Protein AF-A0A329R5C4-F1 (afdb_monomer)

Radius of gyration: 20.74 Å; Cα contacts (8 Å, |Δi|>4): 77; chains: 1; bounding box: 57×27×57 Å

Sequence (117 aa):
MPYLQASDVGIYRSFKDRMVGLITAWKESDAVTYTRGVNPRPPFVETVADWVSTAWKRVPEEVVMSSIYGCGFDDDFKEWFISKHDVYGDLFRPSGFSVTRIQTARRTSTTTTSAWR

Structure (mmCIF, N/CA/C/O backbone):
data_AF-A0A329R5C4-F1
#
_entry.id   AF-A0A329R5C4-F1
#
loop_
_atom_site.group_PDB
_atom_site.id
_atom_site.type_symbol
_atom_site.label_atom_id
_atom_site.label_alt_id
_atom_site.label_comp_id
_atom_site.label_asym_id
_atom_site.label_entity_id
_atom_site.label_seq_id
_atom_site.pdbx_PDB_ins_code
_atom_site.Cartn_x
_atom_site.Cartn_y
_atom_site.Cartn_z
_atom_site.occupancy
_atom_site.B_iso_or_equiv
_atom_site.auth_seq_id
_atom_site.auth_comp_id
_atom_site.auth_asym_id
_atom_site.auth_atom_id
_atom_site.pdbx_PDB_model_num
ATOM 1 N N . MET A 1 1 ? 24.990 -7.901 -1.320 1.00 45.19 1 MET A N 1
ATOM 2 C CA . MET A 1 1 ? 24.681 -7.848 -2.765 1.00 45.19 1 MET A CA 1
ATOM 3 C C . MET A 1 1 ? 23.382 -7.066 -2.944 1.00 45.19 1 MET A C 1
ATOM 5 O O . MET A 1 1 ? 22.368 -7.550 -2.461 1.00 45.19 1 MET A O 1
ATOM 9 N N . PRO A 1 2 ? 23.405 -5.849 -3.517 1.00 48.47 2 PRO A N 1
ATOM 10 C CA . PRO A 1 2 ? 22.290 -4.891 -3.437 1.00 48.47 2 PRO A CA 1
ATOM 11 C C . PRO A 1 2 ? 21.232 -5.016 -4.554 1.00 48.47 2 PRO A C 1
ATOM 13 O O . PRO A 1 2 ? 20.304 -4.221 -4.620 1.00 48.47 2 PRO A O 1
ATOM 16 N N . TYR A 1 3 ? 21.326 -6.014 -5.435 1.00 46.81 3 TYR A N 1
ATOM 17 C CA . TYR A 1 3 ? 20.546 -6.071 -6.685 1.00 46.81 3 TYR A CA 1
ATOM 18 C C . TYR A 1 3 ? 19.104 -6.592 -6.544 1.00 46.81 3 TYR A C 1
ATOM 20 O O . TYR A 1 3 ? 18.449 -6.861 -7.544 1.00 46.81 3 TYR A O 1
ATOM 28 N N . LEU A 1 4 ? 18.604 -6.761 -5.315 1.00 51.59 4 LEU A N 1
ATOM 29 C CA . LEU A 1 4 ? 17.286 -7.351 -5.039 1.00 51.59 4 LEU A CA 1
ATOM 30 C C . LEU A 1 4 ? 16.403 -6.478 -4.126 1.00 51.59 4 LEU A C 1
ATOM 32 O O . LEU A 1 4 ? 15.501 -6.988 -3.471 1.00 51.59 4 LEU A O 1
ATOM 36 N N . GLN A 1 5 ? 16.667 -5.170 -4.037 1.00 57.69 5 GLN A N 1
ATOM 37 C CA . GLN A 1 5 ? 15.960 -4.270 -3.106 1.00 57.69 5 GLN A CA 1
ATOM 38 C C . GLN A 1 5 ? 14.715 -3.580 -3.703 1.00 57.69 5 GLN A C 1
ATOM 40 O O . GLN A 1 5 ? 14.155 -2.683 -3.079 1.00 57.69 5 GLN A O 1
ATOM 45 N N . ALA A 1 6 ? 14.227 -4.032 -4.865 1.00 50.22 6 ALA A N 1
ATOM 46 C CA . ALA A 1 6 ? 13.019 -3.506 -5.522 1.00 50.22 6 ALA A CA 1
ATOM 47 C C . ALA A 1 6 ? 11.771 -3.487 -4.671 1.00 50.22 6 ALA A C 1
ATOM 49 O O . ALA A 1 6 ? 11.009 -2.518 -4.672 1.00 50.22 6 ALA A O 1
ATOM 50 N N . SER A 1 7 ? 11.590 -4.555 -3.910 1.00 52.44 7 SER A N 1
ATOM 51 C CA . SER A 1 7 ? 10.483 -4.670 -2.980 1.00 52.44 7 SER A CA 1
ATOM 52 C C . SER A 1 7 ? 10.600 -3.667 -1.831 1.00 52.44 7 SER A C 1
ATOM 54 O O . SER A 1 7 ? 9.590 -3.092 -1.435 1.00 52.44 7 SER A O 1
ATOM 56 N N . ASP A 1 8 ? 11.812 -3.431 -1.324 1.00 55.91 8 ASP A N 1
ATOM 57 C CA . ASP A 1 8 ? 12.055 -2.665 -0.098 1.00 55.91 8 ASP A CA 1
ATOM 58 C C . ASP A 1 8 ? 12.047 -1.140 -0.318 1.00 55.91 8 ASP A C 1
ATOM 60 O O . ASP A 1 8 ? 11.532 -0.399 0.520 1.00 55.91 8 ASP A O 1
ATOM 64 N N . VAL A 1 9 ? 12.560 -0.653 -1.456 1.00 57.59 9 VAL A N 1
ATOM 65 C CA . VAL A 1 9 ? 12.865 0.782 -1.636 1.00 57.59 9 VAL A CA 1
ATOM 66 C C . VAL A 1 9 ? 11.636 1.646 -1.935 1.00 57.59 9 VAL A C 1
ATOM 68 O O . VAL A 1 9 ? 11.523 2.744 -1.388 1.00 57.59 9 VAL A O 1
ATOM 71 N N . GLY A 1 10 ? 10.707 1.189 -2.779 1.00 63.66 10 GLY A N 1
ATOM 72 C CA . GLY A 1 10 ? 9.597 2.041 -3.229 1.00 63.66 10 GLY A CA 1
ATOM 73 C C . GLY A 1 10 ? 8.217 1.544 -2.808 1.00 63.66 10 GLY A C 1
ATOM 74 O O . GLY A 1 10 ? 7.492 2.240 -2.094 1.00 63.66 10 GLY A O 1
ATOM 75 N N . ILE A 1 11 ? 7.875 0.303 -3.163 1.00 67.44 11 ILE A N 1
ATOM 76 C CA . ILE A 1 11 ? 6.550 -0.274 -2.891 1.00 67.44 11 ILE A CA 1
ATOM 77 C C . ILE A 1 11 ? 6.306 -0.390 -1.384 1.00 67.44 11 ILE A C 1
ATOM 79 O O . ILE A 1 11 ? 5.268 0.042 -0.873 1.00 67.44 11 ILE A O 1
ATOM 83 N N . TYR A 1 12 ? 7.275 -0.948 -0.656 1.00 70.75 12 TYR A N 1
ATOM 84 C CA . TYR A 1 12 ? 7.111 -1.188 0.772 1.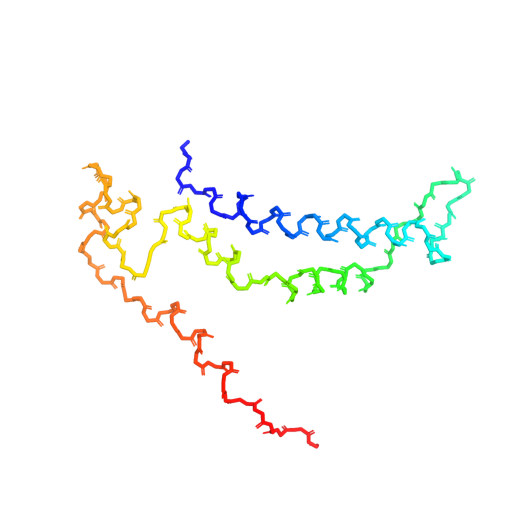00 70.75 12 TYR A CA 1
ATOM 85 C C . TYR A 1 12 ? 7.105 0.106 1.588 1.00 70.75 12 TYR A C 1
ATOM 87 O O . TYR A 1 12 ? 6.394 0.187 2.590 1.00 70.75 12 TYR A O 1
ATOM 95 N N . ARG A 1 13 ? 7.813 1.149 1.135 1.00 80.06 13 ARG A N 1
ATOM 96 C CA . ARG A 1 13 ? 7.769 2.477 1.756 1.00 80.06 13 ARG A CA 1
ATOM 97 C C . ARG A 1 13 ? 6.376 3.102 1.658 1.00 80.06 13 ARG A C 1
ATOM 99 O O . ARG A 1 13 ? 5.790 3.422 2.687 1.00 80.06 13 ARG A O 1
ATOM 106 N N . SER A 1 14 ? 5.808 3.209 0.456 1.00 77.75 14 SER A N 1
ATOM 107 C CA . SER A 1 14 ? 4.477 3.810 0.276 1.00 77.75 14 SER A CA 1
ATOM 108 C C . SER A 1 14 ? 3.363 3.015 0.960 1.00 77.75 14 SER A C 1
ATOM 110 O O . SER A 1 14 ? 2.390 3.595 1.444 1.00 77.75 14 SER A O 1
ATOM 112 N N . PHE A 1 15 ? 3.507 1.691 1.036 1.00 82.00 15 PHE A N 1
ATOM 113 C CA . PHE A 1 15 ? 2.629 0.843 1.836 1.00 82.00 15 PHE A CA 1
ATOM 114 C C . PHE A 1 15 ? 2.746 1.155 3.339 1.00 82.00 15 PHE A C 1
ATOM 116 O O . PHE A 1 15 ? 1.732 1.412 3.993 1.00 82.00 15 PHE A O 1
ATOM 123 N N . LYS A 1 16 ? 3.973 1.184 3.881 1.00 83.81 16 LYS A N 1
ATOM 124 C CA . LYS A 1 16 ? 4.249 1.489 5.295 1.00 83.81 16 LYS A CA 1
ATOM 125 C C . LYS A 1 16 ? 3.697 2.848 5.708 1.00 83.81 16 LYS A C 1
ATOM 127 O O . LYS A 1 16 ? 2.996 2.914 6.713 1.00 83.81 16 LYS A O 1
ATOM 132 N N . ASP A 1 17 ? 3.951 3.895 4.925 1.00 87.62 17 ASP A N 1
ATOM 133 C CA . ASP A 1 17 ? 3.512 5.262 5.243 1.00 87.62 17 ASP A CA 1
ATOM 134 C C . ASP A 1 17 ? 1.986 5.336 5.426 1.00 87.62 17 ASP A C 1
ATOM 136 O O . ASP A 1 17 ? 1.470 6.020 6.311 1.00 87.62 17 ASP A O 1
ATOM 140 N N . ARG A 1 18 ? 1.237 4.553 4.646 1.00 86.94 18 ARG A N 1
ATOM 141 C CA . ARG A 1 18 ? -0.228 4.499 4.740 1.00 86.94 18 ARG A CA 1
ATOM 142 C C . ARG A 1 18 ? -0.735 3.632 5.867 1.00 86.94 18 ARG A C 1
ATOM 144 O O . ARG A 1 18 ? -1.714 4.001 6.509 1.00 86.94 18 ARG A O 1
ATOM 151 N N . MET A 1 19 ? -0.079 2.503 6.115 1.00 88.88 19 MET A N 1
ATOM 152 C CA . MET A 1 19 ? -0.370 1.680 7.285 1.00 88.88 19 MET A CA 1
ATOM 153 C C . MET A 1 19 ? -0.170 2.485 8.570 1.00 88.88 19 MET A C 1
ATOM 155 O O . MET A 1 19 ? -1.013 2.416 9.458 1.00 88.88 19 MET A O 1
ATOM 159 N N . VAL A 1 20 ? 0.884 3.304 8.643 1.00 91.00 20 VAL A N 1
ATOM 160 C CA . VAL A 1 20 ? 1.105 4.229 9.762 1.00 91.00 20 VAL A CA 1
ATOM 161 C C . VAL A 1 20 ? -0.072 5.192 9.903 1.00 91.00 20 VAL A C 1
ATOM 163 O O . VAL A 1 20 ? -0.616 5.300 10.996 1.00 91.00 20 VAL A O 1
ATOM 166 N N . GLY A 1 21 ? -0.532 5.819 8.815 1.00 91.50 21 GLY A N 1
ATOM 167 C CA . GLY A 1 21 ? -1.704 6.702 8.849 1.00 91.50 21 GLY A CA 1
ATOM 168 C C . GLY A 1 21 ? -2.981 6.017 9.357 1.00 91.50 21 GLY A C 1
ATOM 169 O O . GLY A 1 21 ? -3.681 6.573 10.199 1.00 91.50 21 GLY A O 1
ATOM 170 N N . LEU A 1 22 ? -3.261 4.791 8.899 1.00 90.94 22 LEU A N 1
ATOM 171 C CA . LEU A 1 22 ? -4.427 4.008 9.336 1.00 90.94 22 LEU A CA 1
ATOM 172 C C . LEU A 1 22 ? -4.337 3.609 10.815 1.00 90.94 22 LEU A C 1
ATOM 174 O O . LEU A 1 22 ? -5.322 3.711 11.542 1.00 90.94 22 LEU A O 1
ATOM 178 N N . ILE A 1 23 ? -3.151 3.206 11.277 1.00 91.00 23 ILE A N 1
ATOM 179 C CA . ILE A 1 23 ? -2.913 2.850 12.680 1.00 91.00 23 ILE A CA 1
ATOM 180 C C . ILE A 1 23 ? -3.025 4.085 13.580 1.00 91.00 23 ILE A C 1
ATOM 182 O O . ILE A 1 23 ? -3.587 3.981 14.667 1.00 91.00 23 ILE A O 1
ATOM 186 N N . THR A 1 24 ? -2.507 5.240 13.157 1.00 91.94 24 THR A N 1
ATOM 187 C CA . THR A 1 24 ? -2.626 6.496 13.913 1.00 91.94 24 THR A CA 1
ATOM 188 C C . THR A 1 24 ? -4.084 6.929 14.021 1.00 91.94 24 THR A C 1
ATOM 190 O O . THR A 1 24 ? -4.557 7.150 15.130 1.00 91.94 24 THR A O 1
ATOM 193 N N . ALA A 1 25 ? -4.827 6.927 12.910 1.00 90.94 25 ALA A N 1
ATOM 194 C CA . ALA A 1 25 ? -6.254 7.249 12.919 1.00 90.94 25 ALA A CA 1
ATOM 195 C C . ALA A 1 25 ? -7.057 6.295 13.816 1.00 90.94 25 ALA A C 1
ATOM 197 O O . ALA A 1 25 ? -7.950 6.725 14.538 1.00 90.94 25 ALA A O 1
ATOM 198 N N . TRP A 1 26 ? -6.719 5.001 13.817 1.00 92.56 26 TRP A N 1
ATOM 199 C CA . TRP A 1 26 ? -7.316 4.055 14.754 1.00 92.56 26 TRP A CA 1
ATOM 200 C C . TRP A 1 26 ? -6.966 4.394 16.199 1.00 92.56 26 TRP A C 1
ATOM 202 O O . TRP A 1 26 ? -7.880 4.466 17.009 1.00 92.56 26 TRP A O 1
ATOM 212 N N . LYS A 1 27 ? -5.690 4.655 16.518 1.00 89.00 27 LYS A N 1
ATOM 213 C CA . LYS A 1 27 ? -5.238 5.021 17.873 1.00 89.00 27 LYS A CA 1
ATOM 214 C C . LYS A 1 27 ? -5.936 6.263 18.435 1.00 89.00 27 LYS A C 1
ATOM 216 O O . LYS A 1 27 ? -6.069 6.370 19.648 1.00 89.00 27 LYS A O 1
ATOM 221 N N . GLU A 1 28 ? -6.331 7.185 17.566 1.00 90.12 28 GLU A N 1
ATOM 222 C CA . GLU A 1 28 ? -7.027 8.431 17.909 1.00 90.12 28 GLU A CA 1
ATOM 223 C C . GLU A 1 28 ? -8.559 8.284 17.926 1.00 90.12 28 GLU A C 1
ATOM 225 O O . GLU A 1 28 ? -9.261 9.224 18.286 1.00 90.12 28 GLU A O 1
ATOM 230 N N . SER A 1 29 ? -9.088 7.119 17.542 1.00 88.44 29 SER A N 1
ATOM 231 C CA . SER A 1 29 ? -10.528 6.858 17.468 1.00 88.44 29 SER A CA 1
ATOM 232 C C . SER A 1 29 ? -11.094 6.212 18.735 1.00 88.44 29 SER A C 1
ATOM 234 O O . SER A 1 29 ? -10.391 5.525 19.477 1.00 88.44 29 SER A O 1
ATOM 236 N N . ASP A 1 30 ? -12.416 6.297 18.894 1.00 88.56 30 ASP A N 1
ATOM 237 C CA . ASP A 1 30 ? -13.159 5.598 19.954 1.00 88.56 30 ASP A CA 1
ATOM 238 C C . ASP A 1 30 ? -13.171 4.063 19.786 1.00 88.56 30 ASP A C 1
ATOM 240 O O . ASP A 1 30 ? -13.645 3.335 20.658 1.00 88.56 30 ASP A O 1
ATOM 244 N N . ALA A 1 31 ? -12.642 3.540 18.671 1.00 84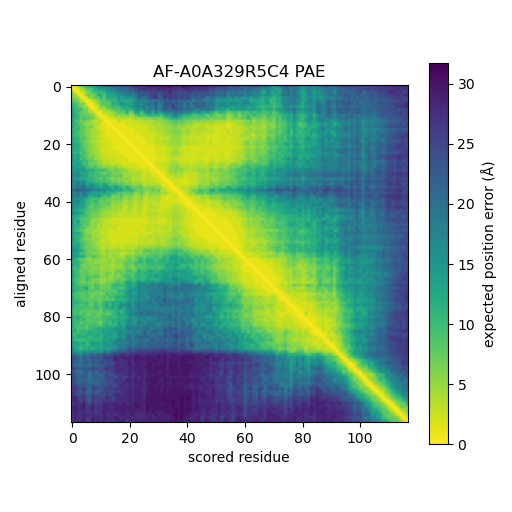.88 31 ALA A N 1
ATOM 245 C CA . ALA A 1 31 ? -12.527 2.103 18.430 1.00 84.88 31 ALA A CA 1
ATOM 246 C C . ALA A 1 31 ? -11.364 1.452 19.205 1.00 84.88 31 ALA A C 1
ATOM 248 O O . ALA A 1 31 ? -11.239 0.221 19.211 1.00 84.88 31 ALA A O 1
ATOM 249 N N . VAL A 1 32 ? -10.492 2.239 19.847 1.00 88.25 32 VAL A N 1
ATOM 250 C CA . VAL A 1 32 ? -9.430 1.702 20.704 1.00 88.25 32 VAL A CA 1
ATOM 251 C C . VAL A 1 32 ? -10.023 1.249 22.022 1.00 88.25 32 VAL A C 1
ATOM 253 O O . VAL A 1 32 ? -10.566 2.028 22.800 1.00 88.25 32 VAL A O 1
ATOM 256 N N . THR A 1 33 ? -9.829 -0.027 22.328 1.00 88.56 33 THR A N 1
ATOM 257 C CA . THR A 1 33 ? -10.084 -0.540 23.671 1.00 88.56 33 THR A CA 1
ATOM 258 C C . THR A 1 33 ? -8.776 -0.628 24.438 1.00 88.56 33 THR A C 1
ATOM 260 O O . THR A 1 33 ? -7.727 -0.930 23.871 1.00 88.56 33 THR A O 1
ATOM 263 N N . TYR A 1 34 ? -8.821 -0.381 25.743 1.00 87.88 34 TYR A N 1
ATOM 264 C CA . TYR A 1 34 ? -7.628 -0.380 26.582 1.00 87.88 34 TYR A CA 1
ATOM 265 C C . TYR A 1 34 ? -7.591 -1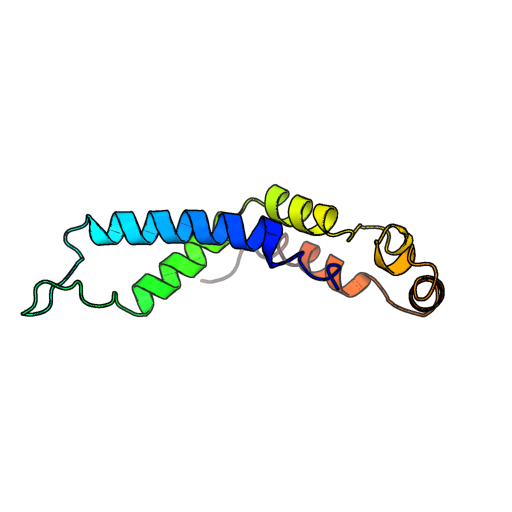.590 27.515 1.00 87.88 34 TYR A C 1
ATOM 267 O O . TYR A 1 34 ? -8.604 -2.166 27.927 1.00 87.88 34 TYR A O 1
ATOM 275 N N . THR A 1 35 ? -6.376 -2.030 27.819 1.00 90.00 35 THR A N 1
ATOM 276 C CA . THR A 1 35 ? -6.123 -2.968 28.913 1.00 90.00 35 THR A CA 1
ATOM 277 C C . THR A 1 35 ? -6.226 -2.244 30.255 1.00 90.00 35 THR A C 1
ATOM 279 O O . THR A 1 35 ? -6.202 -1.018 30.319 1.00 90.00 35 THR A O 1
ATOM 282 N N . ARG A 1 36 ? -6.277 -2.997 31.360 1.00 87.25 36 ARG A N 1
ATOM 283 C CA . ARG A 1 36 ? -6.239 -2.419 32.716 1.00 87.25 36 ARG A CA 1
ATOM 284 C C . ARG A 1 36 ? -4.977 -1.574 32.966 1.00 87.25 36 ARG A C 1
ATOM 286 O O . ARG A 1 36 ? -5.016 -0.663 33.779 1.00 87.25 36 ARG A O 1
ATOM 293 N N . GLY A 1 37 ? -3.885 -1.862 32.252 1.00 87.62 37 GLY A N 1
ATOM 294 C CA . GLY A 1 37 ? -2.647 -1.079 32.269 1.00 87.62 37 GLY A CA 1
ATOM 295 C C . GLY A 1 37 ? -2.633 0.107 31.300 1.00 87.62 37 GLY A C 1
ATOM 296 O O . GLY A 1 37 ? -1.556 0.606 31.003 1.00 87.62 37 GLY A O 1
ATOM 297 N N . VAL A 1 38 ? -3.788 0.517 30.756 1.00 86.00 38 VAL A N 1
ATOM 298 C CA . VAL A 1 38 ? -3.942 1.647 29.812 1.00 86.00 38 VAL A CA 1
ATOM 299 C C . VAL A 1 38 ? -3.158 1.461 28.498 1.00 86.00 38 VAL A C 1
ATOM 301 O O . VAL A 1 38 ? -3.041 2.371 27.687 1.00 86.00 38 VAL A O 1
ATOM 304 N N . ASN A 1 39 ? -2.671 0.251 28.210 1.00 87.81 39 ASN A N 1
ATOM 305 C CA . ASN A 1 39 ? -2.110 -0.059 26.897 1.00 87.81 39 ASN A CA 1
ATOM 306 C C . ASN A 1 39 ? -3.246 -0.352 25.901 1.00 87.81 39 ASN A C 1
ATOM 308 O O . ASN A 1 39 ? -4.151 -1.116 26.274 1.00 87.81 39 ASN A O 1
ATOM 312 N N . PRO A 1 40 ? -3.205 0.177 24.660 1.00 86.50 40 PRO A N 1
ATOM 313 C CA . PRO A 1 40 ? -4.150 -0.188 23.612 1.00 86.50 40 PRO A CA 1
ATOM 314 C C . PRO A 1 40 ? -4.182 -1.703 23.423 1.00 86.50 40 PRO A C 1
ATOM 316 O O . PRO A 1 40 ? -3.140 -2.368 23.390 1.00 86.50 40 PRO A O 1
ATOM 319 N N . ARG A 1 41 ? -5.380 -2.265 23.314 1.00 90.31 41 ARG A N 1
ATOM 320 C CA . ARG A 1 41 ? -5.569 -3.651 22.893 1.00 90.31 41 ARG A CA 1
ATOM 321 C C . ARG A 1 41 ? -5.345 -3.748 21.390 1.00 90.31 41 ARG A C 1
ATOM 323 O O . ARG A 1 41 ? -5.628 -2.786 20.679 1.00 90.31 41 ARG A O 1
ATOM 330 N N . PRO A 1 42 ? -4.844 -4.891 20.900 1.00 88.44 42 PRO A N 1
ATOM 331 C CA . PRO A 1 42 ? -4.704 -5.088 19.470 1.00 88.44 42 PRO A CA 1
ATOM 332 C C . PRO A 1 42 ? -6.072 -4.937 18.780 1.00 88.44 42 PRO A C 1
ATOM 334 O O . PRO A 1 42 ? -7.077 -5.407 19.324 1.00 88.44 42 PRO A O 1
ATOM 337 N N . PRO A 1 43 ? -6.119 -4.289 17.605 1.00 90.19 43 PRO A N 1
ATOM 338 C CA . PRO A 1 43 ? -7.321 -4.251 16.785 1.00 90.19 43 PRO A CA 1
ATOM 339 C C . PRO A 1 43 ? -7.704 -5.664 16.332 1.00 90.19 43 PRO A C 1
ATOM 341 O O . PRO A 1 43 ? -6.879 -6.582 16.323 1.00 90.19 43 PRO A O 1
ATOM 344 N N . PHE A 1 44 ? -8.963 -5.839 15.934 1.00 89.94 44 PHE A N 1
ATOM 345 C CA . PHE A 1 44 ? -9.431 -7.110 15.394 1.00 89.94 44 PHE A CA 1
ATOM 346 C C . PHE A 1 44 ? -8.702 -7.457 14.093 1.00 89.94 44 PHE A C 1
ATOM 348 O O . PHE A 1 44 ? -8.317 -6.579 13.318 1.00 89.94 44 PHE A O 1
ATOM 355 N N . VAL A 1 45 ? -8.542 -8.758 13.836 1.00 89.00 45 VAL A N 1
ATOM 356 C CA . VAL A 1 45 ? -7.865 -9.264 12.629 1.00 89.00 45 VAL A CA 1
ATOM 357 C C . VAL A 1 45 ? -8.536 -8.737 11.358 1.00 89.00 45 VAL A C 1
ATOM 359 O O . VAL A 1 45 ? -7.843 -8.360 10.419 1.00 89.00 45 VAL A O 1
ATOM 362 N N . GLU A 1 46 ? -9.865 -8.642 11.356 1.00 90.94 46 GLU A N 1
ATOM 363 C CA . GLU A 1 46 ? -10.663 -8.097 10.250 1.00 90.94 46 GLU A CA 1
ATOM 364 C C . GLU A 1 46 ? -10.308 -6.633 9.960 1.00 90.94 46 GLU A C 1
ATOM 366 O O . GLU A 1 46 ? -10.040 -6.270 8.819 1.00 90.94 46 GLU A O 1
ATOM 371 N N . THR A 1 47 ? -10.184 -5.810 11.005 1.00 89.31 47 THR A N 1
ATOM 372 C CA . THR A 1 47 ? -9.769 -4.406 10.889 1.00 89.31 47 THR A CA 1
ATOM 373 C C . THR A 1 47 ? -8.365 -4.284 10.290 1.00 89.31 47 THR A C 1
ATOM 375 O O . THR A 1 47 ? -8.127 -3.452 9.416 1.00 89.31 47 THR A O 1
ATOM 378 N N . VAL A 1 48 ? -7.432 -5.144 10.711 1.00 89.00 48 VAL A N 1
ATOM 379 C CA . VAL A 1 48 ? -6.068 -5.165 10.160 1.00 89.00 48 VAL A CA 1
ATOM 380 C C . VAL A 1 48 ? -6.065 -5.622 8.699 1.00 89.00 48 VAL A C 1
ATOM 382 O O . VAL A 1 48 ? -5.359 -5.031 7.880 1.00 89.00 48 VAL A O 1
ATOM 385 N N . ALA A 1 49 ? -6.854 -6.639 8.347 1.00 87.56 49 ALA A N 1
ATOM 386 C CA . ALA A 1 49 ? -6.976 -7.121 6.973 1.00 87.56 49 ALA A CA 1
ATOM 387 C C . ALA A 1 49 ? -7.520 -6.028 6.036 1.00 87.56 49 ALA A C 1
ATOM 389 O O . ALA A 1 49 ? -6.970 -5.813 4.950 1.00 87.56 49 ALA A O 1
ATOM 390 N N . ASP A 1 50 ? -8.521 -5.273 6.490 1.00 91.25 50 ASP A N 1
ATOM 391 C CA . ASP A 1 50 ? -9.069 -4.129 5.761 1.00 91.25 50 ASP A CA 1
ATOM 392 C C . ASP A 1 50 ? -8.041 -3.013 5.573 1.00 91.25 50 ASP A C 1
ATOM 394 O O . ASP A 1 50 ? -7.950 -2.432 4.484 1.00 91.25 50 ASP A O 1
ATOM 398 N N . TRP A 1 51 ? -7.217 -2.730 6.587 1.00 91.62 51 TRP A N 1
ATOM 399 C CA . TRP A 1 51 ? -6.134 -1.755 6.458 1.00 91.62 51 TRP A CA 1
ATOM 400 C C . TRP A 1 51 ? -5.103 -2.181 5.426 1.00 91.62 51 TRP A C 1
ATOM 402 O O . TRP A 1 51 ? -4.752 -1.382 4.558 1.00 91.62 51 TRP A O 1
ATOM 412 N N . VAL A 1 52 ? -4.668 -3.441 5.469 1.00 86.38 52 VAL A N 1
ATOM 413 C CA . VAL A 1 52 ? -3.705 -3.989 4.508 1.00 86.38 52 VAL A CA 1
ATOM 414 C C . VAL A 1 52 ? -4.275 -3.922 3.091 1.00 86.38 52 VAL A C 1
ATOM 416 O O . VAL A 1 52 ? -3.616 -3.398 2.191 1.00 86.38 52 VAL A O 1
ATOM 419 N N . SER A 1 53 ? -5.520 -4.365 2.885 1.00 85.56 53 SER A N 1
ATOM 420 C CA . SER A 1 53 ? -6.185 -4.275 1.580 1.00 85.56 53 SER A CA 1
ATOM 421 C C . SER A 1 53 ? -6.315 -2.822 1.106 1.00 85.56 53 SER A C 1
ATOM 423 O O . SER A 1 53 ? -6.089 -2.529 -0.067 1.00 85.56 53 SER A O 1
ATOM 425 N N . THR A 1 54 ? -6.699 -1.898 1.987 1.00 87.44 54 THR A N 1
ATOM 426 C CA . THR A 1 54 ? -6.890 -0.480 1.641 1.00 87.44 54 THR A CA 1
ATOM 427 C C . THR A 1 54 ? -5.568 0.204 1.310 1.00 87.44 54 THR A C 1
ATOM 429 O O . THR A 1 54 ? -5.487 0.953 0.333 1.00 87.44 54 THR A O 1
ATOM 432 N N . ALA A 1 55 ? -4.521 -0.072 2.090 1.00 85.94 55 ALA A N 1
ATOM 433 C CA . ALA A 1 55 ? -3.183 0.454 1.868 1.00 85.94 55 ALA A CA 1
ATOM 434 C C . ALA A 1 55 ? -2.652 0.025 0.496 1.00 85.94 55 ALA A C 1
ATOM 436 O O . ALA A 1 55 ? -2.173 0.889 -0.242 1.00 85.94 55 ALA A O 1
ATOM 437 N N . TRP A 1 56 ? -2.830 -1.255 0.134 1.00 82.50 56 TRP A N 1
ATOM 438 C CA . TRP A 1 56 ? -2.456 -1.807 -1.171 1.00 82.50 56 TRP A CA 1
ATOM 439 C C . TRP A 1 56 ? -3.265 -1.228 -2.330 1.00 82.50 56 TRP A C 1
ATOM 441 O O . TRP A 1 56 ? -2.674 -0.756 -3.297 1.00 82.50 56 TRP A O 1
ATOM 451 N N . LYS A 1 57 ? -4.601 -1.191 -2.227 1.00 83.19 57 LYS A N 1
ATOM 452 C CA . LYS A 1 57 ? -5.482 -0.670 -3.293 1.00 83.19 57 LYS A CA 1
ATOM 453 C C . LYS A 1 57 ? -5.184 0.776 -3.665 1.00 83.19 57 LYS A C 1
ATOM 455 O O . LYS A 1 57 ? -5.409 1.182 -4.798 1.00 83.19 57 LYS A O 1
ATOM 460 N N . ARG A 1 58 ? -4.715 1.571 -2.707 1.00 81.81 58 ARG A N 1
ATOM 461 C CA . ARG A 1 58 ? -4.412 2.977 -2.956 1.00 81.81 58 ARG A CA 1
ATOM 462 C C . ARG A 1 58 ? -3.042 3.172 -3.604 1.00 81.81 58 ARG A C 1
ATOM 464 O O . ARG A 1 58 ? -2.712 4.320 -3.893 1.00 81.81 58 ARG A O 1
ATOM 471 N N . VAL A 1 59 ? -2.143 2.167 -3.660 1.00 80.62 59 VAL A N 1
ATOM 472 C CA . VAL A 1 59 ? -0.749 2.386 -4.127 1.00 80.62 59 VAL A CA 1
ATOM 473 C C . VAL A 1 59 ? -0.846 2.682 -5.613 1.00 80.62 59 VAL A C 1
ATOM 475 O O . VAL A 1 59 ? -1.331 1.821 -6.343 1.00 80.62 59 VAL A O 1
ATOM 478 N N . PRO A 1 60 ? -0.490 3.901 -6.056 1.00 78.62 60 PRO A N 1
ATOM 479 C CA . PRO A 1 60 ? -0.683 4.257 -7.445 1.00 78.62 60 PRO A CA 1
ATOM 480 C C . PRO A 1 60 ? 0.241 3.389 -8.299 1.00 78.62 60 PRO A C 1
ATOM 482 O O . PRO A 1 60 ? 1.378 3.097 -7.913 1.00 78.62 60 PRO A O 1
ATOM 485 N N . GLU A 1 61 ? -0.268 2.968 -9.454 1.00 76.06 61 GLU A N 1
ATOM 486 C CA . GLU A 1 61 ? 0.463 2.114 -10.393 1.00 76.06 61 GLU A CA 1
ATOM 487 C C . GLU A 1 61 ? 1.819 2.735 -10.754 1.00 76.06 61 GLU A C 1
ATOM 489 O O . GLU A 1 61 ? 2.815 2.029 -10.828 1.00 76.06 61 GLU A O 1
ATOM 494 N N . GLU A 1 62 ? 1.895 4.066 -10.845 1.00 78.19 62 GLU A N 1
ATOM 495 C CA . GLU A 1 62 ? 3.132 4.812 -11.097 1.00 78.19 62 GLU A CA 1
ATOM 496 C C . GLU A 1 62 ? 4.230 4.565 -10.049 1.00 78.19 62 GLU A C 1
ATOM 498 O O . GLU A 1 62 ? 5.399 4.465 -10.406 1.00 78.19 62 GLU A O 1
ATOM 503 N N . VAL A 1 63 ? 3.881 4.418 -8.766 1.00 74.44 63 VAL A N 1
ATOM 504 C CA . VAL A 1 63 ? 4.847 4.138 -7.693 1.00 74.44 63 VAL A CA 1
ATOM 505 C C . VAL A 1 63 ? 5.322 2.699 -7.799 1.00 74.44 63 VAL A C 1
ATOM 507 O O . VAL A 1 63 ? 6.508 2.432 -7.615 1.00 74.44 63 VAL A O 1
ATOM 510 N N . VAL A 1 64 ? 4.420 1.774 -8.135 1.00 73.06 64 VAL A N 1
ATOM 511 C CA . VAL A 1 64 ? 4.776 0.373 -8.385 1.00 73.06 64 VAL A CA 1
ATOM 512 C C . VAL A 1 64 ? 5.736 0.283 -9.569 1.00 73.06 64 VAL A C 1
ATOM 514 O O . VAL A 1 64 ? 6.818 -0.279 -9.426 1.00 73.06 64 VAL A O 1
ATOM 517 N N . MET A 1 65 ? 5.395 0.911 -10.693 1.00 72.81 65 MET A N 1
ATOM 518 C CA . MET A 1 65 ? 6.223 0.930 -11.898 1.00 72.81 65 MET A CA 1
ATOM 519 C C . MET A 1 65 ? 7.562 1.630 -11.653 1.00 72.81 65 MET A C 1
ATOM 521 O O . MET A 1 65 ? 8.607 1.065 -11.949 1.00 72.81 65 MET A O 1
ATOM 525 N N . SER A 1 66 ? 7.564 2.807 -11.023 1.00 74.62 66 SER A N 1
ATOM 526 C CA . SER A 1 66 ? 8.790 3.533 -10.662 1.00 74.62 66 SER A CA 1
ATOM 527 C C . SER A 1 66 ? 9.698 2.718 -9.734 1.00 74.62 66 SER A C 1
ATOM 529 O O . SER A 1 66 ? 10.915 2.754 -9.874 1.00 74.62 66 SER A O 1
ATOM 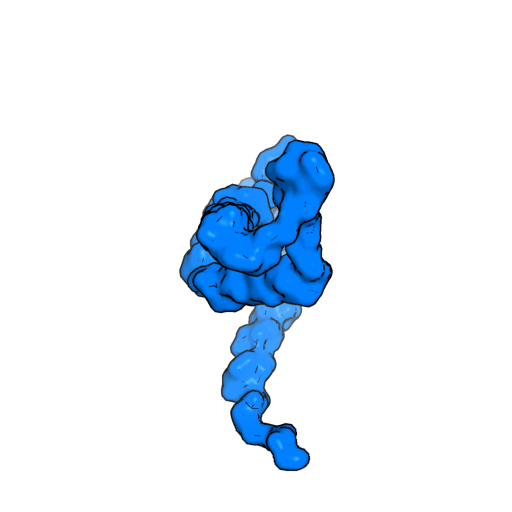531 N N . SER A 1 67 ? 9.130 1.909 -8.834 1.00 68.75 67 SER A N 1
ATOM 532 C CA . SER A 1 67 ? 9.910 1.006 -7.976 1.00 68.75 67 SER A CA 1
ATOM 533 C C . SER A 1 67 ? 10.527 -0.159 -8.752 1.00 68.75 67 SER A C 1
ATOM 535 O O . SER A 1 67 ? 11.667 -0.539 -8.482 1.00 68.75 67 SER A O 1
ATOM 537 N N . ILE A 1 68 ? 9.777 -0.718 -9.709 1.00 70.69 68 ILE A N 1
ATOM 538 C CA . ILE A 1 68 ? 10.238 -1.780 -10.613 1.00 70.69 68 ILE A CA 1
ATOM 539 C C . ILE A 1 68 ? 11.403 -1.246 -11.463 1.00 70.69 68 ILE A C 1
ATOM 541 O O . ILE A 1 68 ? 12.505 -1.798 -11.392 1.00 70.69 68 ILE A O 1
ATOM 545 N N . TYR A 1 69 ? 11.205 -0.114 -12.147 1.00 72.38 69 TYR A N 1
ATOM 546 C CA . TYR A 1 69 ? 12.241 0.560 -12.939 1.00 72.38 69 TYR A CA 1
ATOM 547 C C . TYR A 1 69 ? 13.445 0.986 -12.096 1.00 72.38 69 TYR A C 1
ATOM 549 O O . TYR A 1 69 ? 14.590 0.725 -12.462 1.00 72.38 69 TYR A O 1
ATOM 557 N N . GLY A 1 70 ? 13.207 1.572 -10.921 1.00 66.69 70 GLY A N 1
ATOM 558 C CA . GLY A 1 70 ? 14.252 2.020 -10.000 1.00 66.69 70 GLY A CA 1
ATOM 559 C C . GLY A 1 70 ? 15.162 0.900 -9.499 1.00 66.69 70 GLY A C 1
ATOM 560 O O . GLY A 1 70 ? 16.250 1.172 -8.999 1.00 66.69 70 GLY A O 1
ATOM 561 N N . CYS A 1 71 ? 14.753 -0.358 -9.664 1.00 66.50 71 CYS A N 1
ATOM 562 C CA . CYS A 1 71 ? 15.555 -1.514 -9.275 1.00 66.50 71 CYS A CA 1
ATOM 563 C C . CYS A 1 71 ? 16.117 -2.292 -10.452 1.00 66.50 71 CYS A C 1
ATOM 565 O O . CYS A 1 71 ? 16.568 -3.426 -10.297 1.00 66.50 71 CYS A O 1
ATOM 567 N N . GLY A 1 72 ? 16.136 -1.637 -11.611 1.00 70.00 72 GLY A N 1
ATOM 568 C CA . GLY A 1 72 ? 16.758 -2.158 -12.807 1.00 70.00 72 GLY A CA 1
ATOM 569 C C . GLY A 1 72 ? 15.957 -3.287 -13.428 1.00 70.00 72 GLY A C 1
ATOM 570 O O . GLY A 1 72 ? 16.571 -4.164 -14.023 1.00 70.00 72 GLY A O 1
ATOM 571 N N . PHE A 1 73 ? 14.632 -3.293 -13.265 1.00 71.88 73 PHE A N 1
ATOM 572 C CA . PHE A 1 73 ? 13.726 -4.075 -14.098 1.00 71.88 73 PHE A CA 1
ATOM 573 C C . PHE A 1 73 ? 13.091 -3.145 -15.122 1.00 71.88 73 PHE A C 1
ATOM 575 O O . PHE A 1 73 ? 12.579 -2.092 -14.775 1.00 71.88 73 PHE A O 1
ATOM 582 N N . ASP A 1 74 ? 13.116 -3.549 -16.375 1.00 76.50 74 ASP A N 1
ATOM 583 C CA . ASP A 1 74 ? 12.575 -2.802 -17.504 1.00 76.50 74 ASP A CA 1
ATOM 584 C C . ASP A 1 74 ? 11.618 -3.694 -18.310 1.00 76.50 74 ASP A C 1
ATOM 586 O O . ASP A 1 74 ? 11.556 -4.910 -18.092 1.00 76.50 74 ASP A O 1
ATOM 590 N N . ASP A 1 75 ? 10.864 -3.114 -19.239 1.00 77.44 75 ASP A N 1
ATOM 591 C CA . ASP A 1 75 ? 10.052 -3.890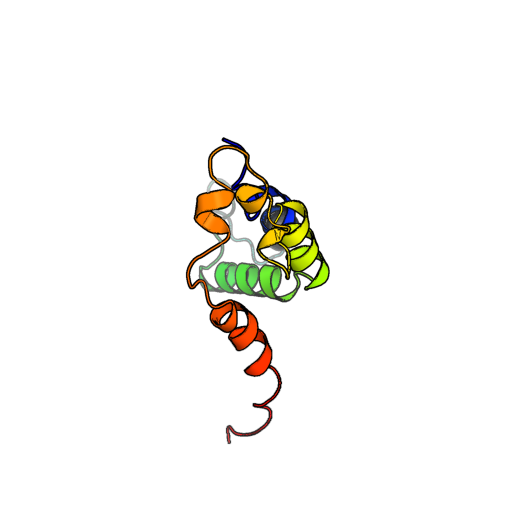 -20.174 1.00 77.44 75 ASP A CA 1
ATOM 592 C C . ASP A 1 75 ? 10.939 -4.712 -21.127 1.00 77.44 75 ASP A C 1
ATOM 594 O O . ASP A 1 75 ? 10.574 -5.834 -21.497 1.00 77.44 75 ASP A O 1
ATOM 598 N N . ASP A 1 76 ? 12.129 -4.203 -21.475 1.00 76.88 76 ASP A N 1
ATOM 599 C CA . ASP A 1 76 ? 13.169 -4.989 -22.141 1.00 76.88 76 ASP A CA 1
ATOM 600 C C . ASP A 1 76 ? 14.089 -5.654 -21.107 1.00 76.88 76 ASP A C 1
ATOM 602 O O . ASP A 1 76 ? 14.853 -5.007 -20.389 1.00 76.88 76 ASP A O 1
ATOM 606 N N . PHE A 1 77 ? 14.080 -6.988 -21.070 1.00 70.75 77 PHE A N 1
ATOM 607 C CA . PHE A 1 77 ? 14.946 -7.765 -20.183 1.00 70.75 77 PHE A CA 1
ATOM 608 C C . PHE A 1 77 ? 16.440 -7.483 -20.393 1.00 70.75 77 PHE A C 1
ATOM 610 O O . PHE A 1 77 ? 17.233 -7.693 -19.476 1.00 70.75 77 PHE A O 1
ATOM 617 N N . LYS A 1 78 ? 16.852 -6.994 -21.569 1.00 74.31 78 LYS A N 1
ATOM 618 C CA . LYS A 1 78 ? 18.243 -6.597 -21.845 1.00 74.31 78 LYS A CA 1
ATOM 619 C C . LYS A 1 78 ? 18.662 -5.351 -21.078 1.00 74.31 78 LYS A C 1
ATOM 621 O O . LYS A 1 78 ? 19.848 -5.193 -20.787 1.00 74.31 78 LYS A O 1
ATOM 626 N N . GLU A 1 79 ? 17.702 -4.500 -20.738 1.00 78.19 79 GLU A N 1
ATOM 627 C CA . GLU A 1 79 ? 17.942 -3.269 -19.999 1.00 78.19 79 GLU A CA 1
ATOM 628 C C . GLU A 1 79 ? 18.051 -3.503 -18.492 1.00 78.19 79 GLU A C 1
ATOM 630 O O . GLU A 1 79 ? 18.485 -2.602 -17.763 1.00 78.19 79 GLU A O 1
ATOM 635 N N . TRP A 1 80 ? 17.758 -4.727 -18.036 1.00 77.38 80 TRP A N 1
ATOM 636 C CA . TRP A 1 80 ? 17.842 -5.077 -16.630 1.00 77.38 80 TRP A CA 1
ATOM 637 C C . TRP A 1 80 ? 19.274 -4.975 -16.100 1.00 77.38 80 TRP A C 1
ATOM 639 O O . TRP A 1 80 ? 20.240 -5.303 -16.793 1.00 77.38 80 TRP A O 1
ATOM 649 N N . PHE A 1 81 ? 19.426 -4.594 -14.831 1.00 76.19 81 PHE A N 1
ATOM 650 C CA . PHE A 1 81 ? 20.749 -4.472 -14.202 1.00 76.19 81 PHE A CA 1
ATOM 651 C C . PHE A 1 81 ? 21.531 -5.790 -14.220 1.00 76.19 81 PHE A C 1
ATOM 653 O O . PHE A 1 81 ? 22.731 -5.782 -14.485 1.00 76.19 81 PHE A O 1
ATOM 660 N N . ILE A 1 82 ? 20.859 -6.927 -14.008 1.00 71.88 82 ILE A N 1
ATOM 661 C CA . ILE A 1 82 ? 21.499 -8.249 -14.071 1.00 71.88 82 ILE A CA 1
ATOM 662 C C . ILE A 1 82 ? 21.950 -8.612 -15.491 1.00 71.88 82 ILE A C 1
ATOM 664 O O . ILE A 1 82 ? 23.018 -9.188 -15.663 1.00 71.88 82 ILE A O 1
ATOM 668 N N . SER A 1 83 ? 21.192 -8.202 -16.510 1.00 73.75 83 SER A N 1
ATOM 669 C CA . SER A 1 83 ? 21.496 -8.438 -17.929 1.00 73.75 83 SER A CA 1
ATOM 670 C C . SER A 1 83 ? 22.650 -7.582 -18.454 1.00 73.75 83 SER A C 1
ATOM 672 O O . SER A 1 83 ? 23.211 -7.881 -19.509 1.00 73.75 83 SER A O 1
ATOM 674 N N . LYS A 1 84 ? 23.005 -6.519 -17.724 1.00 77.00 84 LYS A N 1
ATOM 675 C CA . LYS A 1 84 ? 24.176 -5.662 -17.964 1.00 77.00 84 LYS A CA 1
ATOM 676 C C . LYS A 1 84 ? 25.387 -6.054 -17.110 1.00 77.00 84 LYS A C 1
ATOM 678 O O . LYS A 1 84 ? 26.435 -5.427 -17.233 1.00 77.00 84 LYS A O 1
ATOM 683 N N . HIS A 1 85 ? 25.257 -7.058 -16.242 1.00 76.44 85 HIS A N 1
ATOM 684 C CA . HIS A 1 85 ? 26.356 -7.527 -15.405 1.00 76.44 85 HIS A CA 1
ATOM 685 C C . HIS A 1 85 ? 27.398 -8.257 -16.264 1.00 76.44 85 HIS A C 1
ATOM 687 O O . HIS A 1 85 ? 27.062 -9.146 -17.033 1.00 76.44 85 HIS A O 1
ATOM 693 N N . ASP A 1 86 ? 28.671 -7.925 -16.099 1.00 72.25 86 ASP A N 1
ATOM 694 C CA . ASP A 1 86 ? 29.807 -8.513 -16.826 1.00 72.25 86 ASP A CA 1
ATOM 695 C C . ASP A 1 86 ? 29.982 -10.034 -16.624 1.00 72.25 86 ASP A C 1
ATOM 697 O O . ASP A 1 86 ? 30.301 -10.747 -17.567 1.00 72.25 86 ASP A O 1
ATOM 701 N N . VAL A 1 87 ? 29.749 -10.543 -15.411 1.00 75.00 87 VAL A N 1
ATOM 702 C CA . VAL A 1 87 ? 29.860 -11.975 -15.075 1.00 75.00 87 VAL A CA 1
ATOM 703 C C . VAL A 1 87 ? 28.595 -12.771 -15.420 1.00 75.00 87 VAL A C 1
ATOM 705 O O . VAL A 1 87 ? 28.686 -13.905 -15.883 1.00 75.00 87 VAL A O 1
ATOM 708 N N . TYR A 1 88 ? 27.409 -12.207 -15.167 1.00 70.06 88 TYR A N 1
ATOM 709 C CA . TYR A 1 88 ? 26.138 -12.950 -15.233 1.00 70.06 88 TYR A CA 1
ATOM 710 C C . TYR A 1 88 ? 25.219 -12.527 -16.384 1.00 70.06 88 TYR A C 1
ATOM 712 O O . TYR A 1 88 ? 24.263 -13.240 -16.689 1.00 70.06 88 TYR A O 1
ATOM 720 N N . GLY A 1 89 ? 25.477 -11.392 -17.031 1.00 69.94 89 GLY A N 1
ATOM 721 C CA . GLY A 1 89 ? 24.587 -10.811 -18.035 1.00 69.94 89 GLY A CA 1
ATOM 722 C C . GLY A 1 89 ? 24.412 -11.709 -19.249 1.00 69.94 89 GLY A C 1
ATOM 723 O O . GLY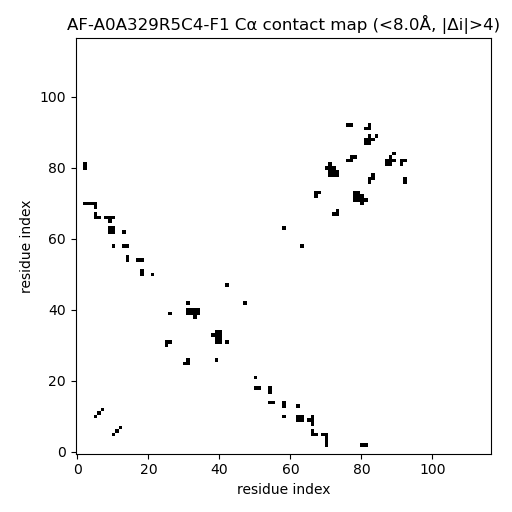 A 1 89 ? 23.287 -11.921 -19.699 1.00 69.94 89 GLY A O 1
ATOM 724 N N . ASP A 1 90 ? 25.493 -12.341 -19.705 1.00 73.88 90 ASP A N 1
ATOM 725 C CA . ASP A 1 90 ? 25.455 -13.280 -20.828 1.00 73.88 90 ASP A CA 1
ATOM 726 C C . ASP A 1 90 ? 24.698 -14.578 -20.509 1.00 73.88 90 ASP A C 1
ATOM 728 O O . ASP A 1 90 ? 24.211 -15.234 -21.424 1.00 73.88 90 ASP A O 1
ATOM 732 N N . LEU A 1 91 ? 24.520 -14.932 -19.229 1.00 70.25 91 LEU A N 1
ATOM 733 C CA . LEU A 1 91 ? 23.698 -16.080 -18.818 1.00 70.25 91 LEU A CA 1
ATOM 734 C C . LEU A 1 91 ? 22.198 -15.753 -18.824 1.00 70.25 91 LEU A C 1
ATOM 736 O O . LEU A 1 91 ? 21.371 -16.643 -19.009 1.00 70.25 91 LEU A O 1
ATOM 740 N N . PHE A 1 92 ? 21.842 -14.479 -18.641 1.00 63.88 92 PHE A N 1
ATOM 741 C CA . PHE A 1 92 ? 20.457 -13.996 -18.663 1.00 63.88 92 PHE A CA 1
ATOM 742 C C . PHE A 1 92 ? 20.002 -13.528 -20.051 1.00 63.88 92 PHE A C 1
ATOM 744 O O . PHE A 1 92 ? 18.802 -13.415 -20.306 1.00 63.88 92 PHE A O 1
ATOM 751 N N . ARG A 1 93 ? 20.942 -13.256 -20.963 1.00 63.47 93 ARG A N 1
ATOM 752 C CA . ARG A 1 93 ? 20.662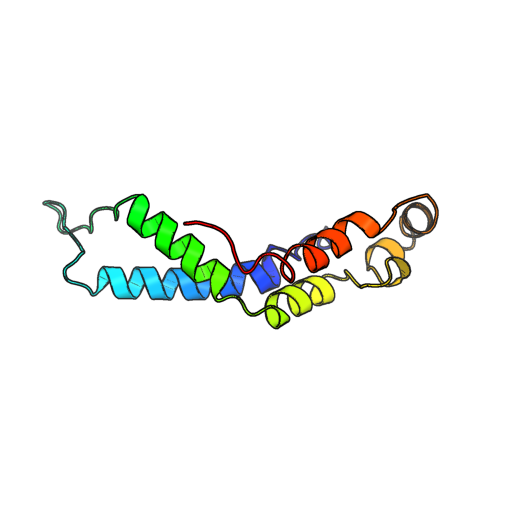 -12.640 -22.264 1.00 63.47 93 ARG A CA 1
ATOM 753 C C . ARG A 1 93 ? 20.130 -13.627 -23.326 1.00 63.47 93 ARG A C 1
ATOM 755 O O . ARG A 1 93 ? 19.347 -13.187 -24.170 1.00 63.47 93 ARG A O 1
ATOM 762 N N . PRO A 1 94 ? 20.466 -14.932 -23.308 1.00 60.91 94 PRO A N 1
ATOM 763 C CA . PRO A 1 94 ? 19.835 -15.889 -24.211 1.00 60.91 94 PRO A CA 1
ATOM 764 C C . PRO A 1 94 ? 19.544 -17.248 -23.550 1.00 60.91 94 PRO A C 1
ATOM 766 O O . PRO A 1 94 ? 20.396 -18.129 -23.507 1.00 60.91 94 PRO A O 1
ATOM 769 N N . SER A 1 95 ? 18.301 -17.461 -23.113 1.00 49.09 95 SER A N 1
ATOM 770 C CA . SER A 1 95 ? 17.523 -18.675 -23.438 1.00 49.09 95 SER A CA 1
ATOM 771 C C . SER A 1 95 ? 16.143 -18.656 -22.765 1.00 49.09 95 SER A C 1
ATOM 773 O O . SER A 1 95 ? 15.980 -18.927 -21.583 1.00 49.09 95 SER A O 1
ATOM 775 N N . GLY A 1 96 ? 15.109 -18.365 -23.558 1.00 51.00 96 GLY A N 1
ATOM 776 C CA . GLY A 1 96 ? 13.757 -18.878 -23.309 1.00 51.00 96 GLY A CA 1
ATOM 777 C C . GLY A 1 96 ? 12.924 -18.262 -22.180 1.00 51.00 96 GLY A C 1
ATOM 778 O O . GLY A 1 96 ? 11.841 -18.786 -21.918 1.00 51.00 96 GLY A O 1
ATOM 779 N N . PHE A 1 97 ? 13.332 -1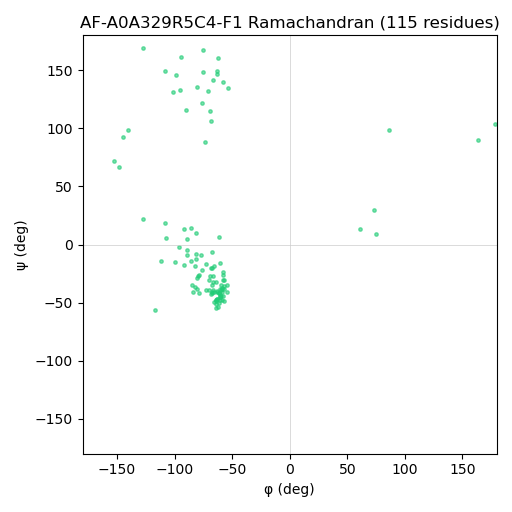7.161 -21.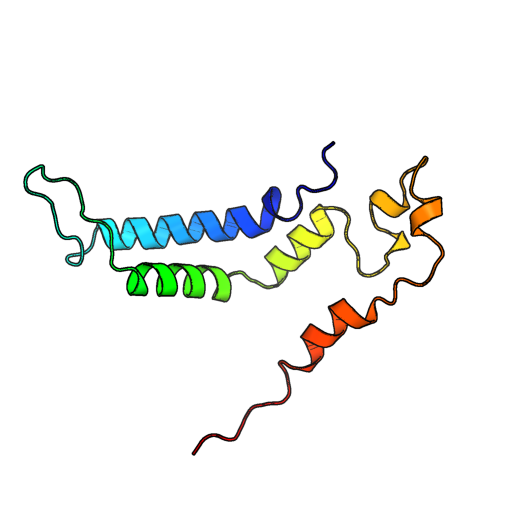536 1.00 46.41 97 PHE A N 1
ATOM 780 C CA . PHE A 1 97 ? 12.437 -16.468 -20.601 1.00 46.41 97 PHE A CA 1
ATOM 781 C C . PHE A 1 97 ? 11.351 -15.704 -21.375 1.00 46.41 97 PHE A C 1
ATOM 783 O O . PHE A 1 97 ? 11.501 -14.546 -21.756 1.00 46.41 97 PHE A O 1
ATOM 790 N N . SER A 1 98 ? 10.245 -16.388 -21.665 1.00 45.44 98 SER A N 1
ATOM 791 C CA . SER A 1 98 ? 9.059 -15.782 -22.260 1.00 45.44 98 SER A CA 1
ATOM 792 C C . SER A 1 98 ? 8.403 -14.834 -21.245 1.00 45.44 98 SER A C 1
ATOM 794 O O . SER A 1 98 ? 7.749 -15.259 -20.290 1.00 45.44 98 SER A O 1
ATOM 796 N N . VAL A 1 99 ? 8.549 -13.526 -21.483 1.00 46.31 99 VAL A N 1
ATOM 797 C CA . VAL A 1 99 ? 7.913 -12.399 -20.761 1.00 46.31 99 VAL A CA 1
ATOM 798 C C . VAL A 1 99 ? 6.369 -12.430 -20.850 1.00 46.31 99 VAL A C 1
ATOM 800 O O . VAL A 1 99 ? 5.670 -11.555 -20.350 1.00 46.31 99 VAL A O 1
ATOM 803 N N . THR A 1 100 ? 5.763 -13.477 -21.411 1.00 42.44 100 THR A N 1
ATOM 804 C CA . THR A 1 100 ? 4.303 -13.616 -21.499 1.00 42.44 100 THR A CA 1
ATOM 805 C C . THR A 1 100 ? 3.630 -13.776 -20.122 1.00 42.44 100 THR A C 1
ATOM 807 O O . THR A 1 100 ? 2.441 -13.484 -19.979 1.00 42.44 100 THR A O 1
ATOM 810 N N . ARG A 1 101 ? 4.363 -14.145 -19.059 1.00 41.38 101 ARG A N 1
ATOM 811 C CA . ARG A 1 101 ? 3.768 -14.344 -17.721 1.00 41.38 101 ARG A CA 1
ATOM 812 C C . ARG A 1 101 ? 3.494 -13.046 -16.943 1.00 41.38 101 ARG A C 1
ATOM 814 O O . ARG A 1 101 ? 2.562 -13.030 -16.148 1.00 41.38 101 ARG A O 1
ATOM 821 N N . ILE A 1 102 ? 4.232 -11.962 -17.205 1.00 42.34 102 ILE A N 1
ATOM 822 C CA . ILE A 1 102 ? 4.028 -10.662 -16.529 1.00 42.34 102 ILE A CA 1
ATOM 823 C C . ILE A 1 102 ? 2.931 -9.846 -17.239 1.00 42.34 102 ILE A C 1
ATOM 825 O O . ILE A 1 102 ? 2.104 -9.212 -16.588 1.00 42.34 102 ILE A O 1
ATOM 829 N N . GLN A 1 103 ? 2.822 -9.951 -18.569 1.00 38.81 103 GLN A N 1
ATOM 830 C CA . GLN A 1 103 ? 1.793 -9.238 -19.340 1.00 38.81 103 GLN A CA 1
ATOM 831 C C . GLN A 1 103 ? 0.383 -9.848 -19.233 1.00 38.81 103 GLN A C 1
ATOM 833 O O . GLN A 1 103 ? -0.605 -9.140 -19.436 1.00 38.81 103 GLN A O 1
ATOM 838 N N . THR A 1 104 ? 0.248 -11.130 -18.868 1.00 34.03 104 THR A N 1
ATOM 839 C CA . THR A 1 104 ? -1.077 -11.776 -18.743 1.00 34.03 104 THR A CA 1
ATOM 840 C C . THR A 1 104 ? -1.910 -11.185 -17.593 1.00 34.03 104 THR A C 1
ATOM 842 O O . THR A 1 104 ? -3.132 -11.112 -17.707 1.00 34.03 104 THR A O 1
ATOM 845 N N . ALA A 1 105 ? -1.276 -10.640 -16.547 1.00 39.75 105 ALA A N 1
ATOM 846 C CA . ALA A 1 105 ? -1.978 -9.938 -15.465 1.00 39.75 105 ALA A CA 1
ATOM 847 C C . ALA A 1 105 ? -2.632 -8.613 -15.916 1.00 39.75 105 ALA A C 1
ATOM 849 O O . ALA A 1 105 ? -3.570 -8.137 -15.281 1.00 39.75 105 ALA A O 1
ATOM 850 N N . ARG A 1 106 ? -2.184 -8.031 -17.040 1.00 39.12 106 ARG A N 1
ATOM 851 C CA . ARG A 1 106 ? -2.721 -6.772 -17.583 1.00 39.12 106 ARG A CA 1
ATOM 852 C C . ARG A 1 106 ? -4.001 -6.971 -18.406 1.00 39.12 106 ARG A C 1
ATOM 854 O O . ARG A 1 106 ? -4.743 -6.017 -18.617 1.00 39.12 106 ARG A O 1
ATOM 861 N N . ARG A 1 107 ? -4.285 -8.201 -18.859 1.00 37.16 107 ARG A N 1
ATOM 862 C CA . ARG A 1 107 ? -5.423 -8.509 -19.748 1.00 37.16 107 ARG A CA 1
ATOM 863 C C . ARG A 1 107 ? -6.656 -9.085 -19.051 1.00 37.16 107 ARG A C 1
ATOM 865 O O . ARG A 1 107 ? -7.729 -9.057 -19.639 1.00 37.16 107 ARG A O 1
ATOM 872 N N . THR A 1 108 ? -6.549 -9.556 -17.811 1.00 38.34 108 THR A N 1
ATOM 873 C CA . THR A 1 108 ? -7.712 -10.069 -17.061 1.00 38.34 108 THR A CA 1
ATOM 874 C C . THR A 1 108 ? -8.494 -8.985 -16.317 1.00 38.34 108 THR A C 1
ATOM 876 O O . THR A 1 108 ? -9.630 -9.225 -15.925 1.00 38.34 108 THR A O 1
ATOM 879 N N . SER A 1 109 ? -7.943 -7.779 -16.157 1.00 39.56 109 SER A N 1
ATOM 880 C CA . SER A 1 109 ? -8.595 -6.697 -15.396 1.00 39.56 109 SER A CA 1
ATOM 881 C C . SER A 1 109 ? -9.520 -5.806 -16.231 1.00 39.56 109 SER A C 1
ATOM 883 O O . SER A 1 109 ? -10.247 -4.993 -15.672 1.00 39.56 109 SER A O 1
ATOM 885 N N . THR A 1 110 ? -9.522 -5.941 -17.560 1.00 39.84 110 THR A N 1
ATOM 886 C CA . THR A 1 110 ? -10.332 -5.101 -18.462 1.00 39.84 110 THR A CA 1
ATOM 887 C C . THR A 1 110 ? -11.528 -5.819 -19.086 1.00 39.84 110 THR A C 1
ATOM 889 O O . THR A 1 110 ? -12.242 -5.221 -19.887 1.00 39.84 110 THR A O 1
ATOM 892 N N . THR A 1 111 ? -11.832 -7.071 -18.718 1.00 37.50 111 THR A N 1
ATOM 893 C CA . THR A 1 111 ? -13.061 -7.738 -19.196 1.00 37.50 111 THR A CA 1
ATOM 894 C C . THR A 1 111 ? -13.643 -8.723 -18.183 1.00 37.50 111 THR A C 1
ATOM 896 O O . THR A 1 111 ? -13.693 -9.920 -18.427 1.00 37.50 111 THR A O 1
ATOM 899 N N . THR A 1 112 ? -14.129 -8.228 -17.044 1.00 39.12 112 THR A N 1
ATOM 900 C CA . THR A 1 112 ? -15.302 -8.812 -16.359 1.00 39.12 112 THR A CA 1
ATOM 901 C C . THR A 1 112 ? -15.991 -7.708 -15.554 1.00 39.12 112 THR A C 1
ATOM 903 O O . THR A 1 112 ? -15.919 -7.635 -14.331 1.00 39.12 112 THR A O 1
ATOM 906 N N . THR A 1 113 ? -16.648 -6.796 -16.265 1.00 45.00 113 THR A N 1
ATOM 907 C CA . THR A 1 113 ? -17.822 -6.105 -15.729 1.00 45.00 113 THR A CA 1
ATOM 908 C C . THR A 1 113 ? -19.036 -6.886 -16.227 1.00 45.00 113 THR A C 1
ATOM 910 O O . THR A 1 113 ? -19.112 -7.205 -17.408 1.00 45.00 113 THR A O 1
ATOM 913 N N . SER A 1 114 ? -19.970 -7.169 -15.320 1.00 40.44 114 SER A N 1
ATOM 914 C CA . SER A 1 114 ? -21.213 -7.936 -15.509 1.00 40.44 114 SER A CA 1
ATOM 915 C C . SER A 1 114 ? -21.080 -9.459 -15.353 1.00 40.44 114 SER A C 1
ATOM 917 O O . SER A 1 114 ? -20.667 -10.157 -16.273 1.00 40.44 114 SER A O 1
ATOM 919 N N . ALA A 1 115 ? -21.448 -9.954 -14.167 1.00 38.72 115 ALA A N 1
ATOM 920 C CA . ALA A 1 115 ? -22.496 -10.966 -13.967 1.00 38.72 115 ALA A CA 1
ATOM 921 C C . ALA A 1 115 ? -22.367 -11.598 -12.569 1.00 38.72 115 ALA A C 1
ATOM 923 O O . ALA A 1 115 ? -21.696 -12.608 -12.418 1.00 38.72 115 ALA A O 1
ATOM 924 N N . TRP A 1 116 ? -23.034 -11.010 -11.571 1.00 29.47 116 TRP A N 1
ATOM 925 C CA . TRP A 1 116 ? -23.567 -11.737 -10.412 1.00 29.47 116 TRP A CA 1
ATOM 926 C C . TRP A 1 116 ? -24.883 -11.057 -10.009 1.00 29.47 116 TRP A C 1
ATOM 928 O O . TRP A 1 116 ? -24.895 -10.028 -9.333 1.00 29.47 116 TRP A O 1
ATOM 938 N N . ARG A 1 117 ? -25.979 -11.588 -10.560 1.00 33.97 117 ARG A N 1
ATOM 939 C CA . ARG A 1 117 ? -27.265 -11.705 -9.868 1.00 33.97 117 ARG A CA 1
ATOM 940 C C . ARG A 1 117 ? -27.314 -13.101 -9.270 1.00 33.97 117 ARG A C 1
ATOM 942 O O . ARG A 1 117 ? -26.723 -13.999 -9.911 1.00 33.97 117 ARG A O 1
#

Secondary structure (DSSP, 8-state):
--TT-HIIIIIHHHHHHHHHHHHHHHHTSTT--B-TTSPBPPPPHHHHHHHHHHHHHTS-HHHHHHHHHHTT--SSGGGSTGGG-TTTHHHHSSS---THHHHHHHHSSSS------

pLDDT: mean 70.62, std 18.39, range [29.47, 92.56]

Foldseek 3Di:
DPLPCLCPPFVVVQLVVQLVVLVVVCVVDPQFDADPVRHTDDHDPVSVVVSSVVSNVPPDVVSNVCSCVVSQHDPDQCSRPQLPDPPRNVVSVDDDPDPPVVCVVVPVVPPDDDDDD

Solvent-accessible surface area (backbone atoms only — not comparable to full-atom values): 7191 Å² total; per-residue (Å²): 134,81,84,75,48,35,62,61,70,36,47,46,44,61,36,47,60,42,47,49,51,54,52,50,55,43,71,76,36,92,84,53,49,66,43,99,82,69,44,74,49,82,76,54,70,67,61,52,51,50,47,54,54,50,33,56,74,66,56,52,66,67,51,50,50,50,16,42,45,74,47,34,44,54,96,50,67,70,69,12,53,61,35,66,32,89,88,53,5,74,71,66,69,71,75,87,80,69,69,64,73,71,56,54,68,70,62,64,77,80,71,78,82,87,89,84,131

Mean predicted aligned error: 14.07 Å

Organism: NCBI:txid29920